Protein AF-A0A968BYN7-F1 (afdb_monomer)

pLDDT: mean 79.39, std 10.95, range [55.09, 94.88]

Secondary structure (DSSP, 8-state):
---THHHHHHTTTTSHHHHHHHHHHHHHHHHHHHHHHHHHHHHSHHHHHHHHHHH-HHHHHHTT--HHHHHHHHHHHHHHHHHHHHHHHHHHHH-

Radius of gyration: 21.78 Å; Cα contacts (8 Å, |Δi|>4): 24; chains: 1; bounding box: 41×23×68 Å

Sequence (95 aa):
PQPFWHALVEGGLLSTRNYAYIYLAVVLVVMLLIYLLIEQIIRSPWGRVLRAIREDEPATQMSGKDIFRFKMQSLVLGAMIMGIGGALWAHYIRS

Foldseek 3Di:
DDDCVVVVVVVCCPPPVNVVVVLVVVVVVVVVVLVVVVVVCCPDVLVVLVVVCVVDVVVSVVVVDDVVVSVVVVVVSVVVSVVVVVVSVVVVVVD

Solvent-accessible surface area (backbone atoms only — not comparable to full-atom values): 5469 Å² total; per-residue (Å²): 136,83,67,71,67,54,60,54,60,72,66,49,62,76,35,82,77,38,48,57,56,53,52,49,50,51,51,50,52,53,49,50,53,52,52,54,52,48,54,53,46,49,75,32,74,64,33,51,49,54,51,46,44,73,75,42,50,71,65,42,48,72,71,71,48,68,62,66,59,56,54,50,50,53,51,53,52,52,51,53,54,51,49,54,55,48,55,52,52,58,50,63,76,71,106

Structure (mmCIF, N/CA/C/O backbone):
data_AF-A0A968BYN7-F1
#
_entry.id   AF-A0A968BYN7-F1
#
loop_
_atom_site.group_PDB
_atom_site.id
_atom_site.type_symbol
_atom_site.label_atom_id
_atom_site.label_alt_id
_atom_site.label_comp_id
_atom_site.label_asym_id
_atom_site.label_entity_id
_atom_site.label_seq_id
_atom_site.pdbx_PDB_ins_code
_atom_site.Cartn_x
_atom_site.Cartn_y
_atom_site.Cartn_z
_atom_site.occupancy
_atom_site.B_iso_or_equiv
_atom_site.auth_seq_id
_atom_site.auth_comp_id
_atom_site.auth_asym_id
_atom_site.auth_atom_id
_atom_site.pdbx_PDB_model_num
ATOM 1 N N . PRO A 1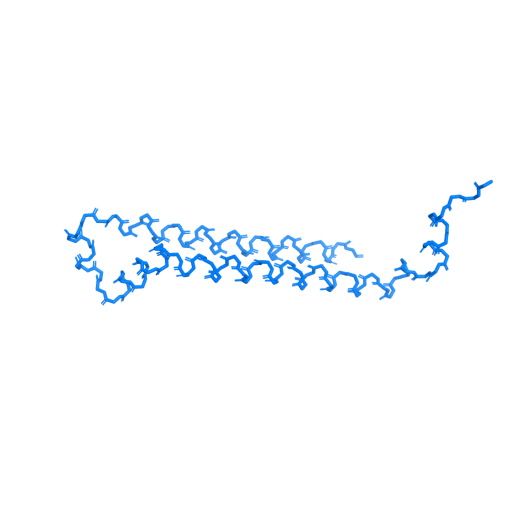 1 ? 10.059 -14.762 -45.118 1.00 67.00 1 PRO A N 1
ATOM 2 C CA . PRO A 1 1 ? 9.242 -13.914 -44.215 1.00 67.00 1 PRO A CA 1
ATOM 3 C C . PRO A 1 1 ? 9.968 -13.749 -42.877 1.00 67.00 1 PRO A C 1
ATOM 5 O O . PRO A 1 1 ? 10.029 -14.692 -42.097 1.00 67.00 1 PRO A O 1
ATOM 8 N N . GLN A 1 2 ? 10.612 -12.599 -42.678 1.00 66.31 2 GLN A N 1
ATOM 9 C CA . GLN A 1 2 ? 11.373 -12.324 -41.457 1.00 66.31 2 GLN A CA 1
ATOM 10 C C . GLN A 1 2 ? 10.388 -12.052 -40.300 1.00 66.31 2 GLN A C 1
ATOM 12 O O . GLN A 1 2 ? 9.396 -11.352 -40.527 1.00 66.31 2 GLN A O 1
ATOM 17 N N . PRO A 1 3 ? 10.605 -12.582 -39.083 1.00 77.50 3 PRO A N 1
ATOM 18 C CA . PRO A 1 3 ? 9.709 -12.329 -37.960 1.00 77.50 3 PRO A CA 1
ATOM 19 C C . PRO A 1 3 ? 9.854 -10.888 -37.440 1.00 77.50 3 PRO A C 1
ATOM 21 O O . PRO A 1 3 ? 10.960 -10.376 -37.287 1.00 77.50 3 PRO A O 1
ATOM 24 N N . PHE A 1 4 ? 8.729 -10.233 -37.136 1.00 76.44 4 PHE A N 1
ATOM 25 C CA . PHE A 1 4 ? 8.664 -8.811 -36.749 1.00 76.44 4 PHE A CA 1
ATOM 26 C C . PHE A 1 4 ? 9.467 -8.453 -35.488 1.00 76.44 4 PHE A C 1
ATOM 28 O O . PHE A 1 4 ? 9.779 -7.286 -35.258 1.00 76.44 4 PHE A O 1
ATOM 35 N N . TRP A 1 5 ? 9.818 -9.456 -34.679 1.00 68.62 5 TRP A N 1
ATOM 36 C CA . TRP A 1 5 ? 10.654 -9.302 -33.493 1.00 68.62 5 TRP A CA 1
ATOM 37 C C . TRP A 1 5 ? 12.023 -8.687 -33.817 1.00 68.62 5 TRP A C 1
ATOM 39 O O . TRP A 1 5 ? 12.556 -7.953 -32.990 1.00 68.62 5 TRP A O 1
ATOM 49 N N . HIS A 1 6 ? 12.560 -8.897 -35.027 1.00 65.81 6 HIS A N 1
ATOM 50 C CA . HIS A 1 6 ? 13.812 -8.260 -35.454 1.00 65.81 6 HIS A CA 1
ATOM 51 C C . HIS A 1 6 ? 13.686 -6.736 -35.551 1.00 65.81 6 HIS A C 1
ATOM 53 O O . HIS A 1 6 ? 14.570 -6.035 -35.077 1.00 65.81 6 HIS A O 1
ATOM 59 N N . ALA A 1 7 ? 12.549 -6.211 -36.017 1.00 64.25 7 ALA A N 1
ATOM 60 C CA . ALA A 1 7 ? 12.315 -4.766 -36.085 1.00 64.25 7 ALA A CA 1
ATOM 61 C C . ALA A 1 7 ? 12.197 -4.114 -34.691 1.00 64.25 7 ALA A C 1
ATOM 63 O O . ALA A 1 7 ? 12.559 -2.953 -34.507 1.00 64.25 7 ALA A O 1
ATOM 64 N N . LEU A 1 8 ? 11.728 -4.866 -33.687 1.00 64.75 8 LEU A N 1
ATOM 65 C CA . LEU A 1 8 ? 11.654 -4.405 -32.294 1.00 64.75 8 LEU A CA 1
ATOM 66 C C . LEU A 1 8 ? 13.034 -4.356 -31.618 1.00 64.75 8 LEU A C 1
ATOM 68 O O . LEU A 1 8 ? 13.283 -3.477 -30.792 1.00 64.75 8 LEU A O 1
ATOM 72 N N . VAL A 1 9 ? 13.932 -5.275 -31.984 1.00 64.44 9 VAL A N 1
ATOM 73 C CA . VAL A 1 9 ? 15.317 -5.325 -31.485 1.00 64.44 9 VAL A CA 1
ATOM 74 C C . VAL A 1 9 ? 16.206 -4.308 -32.217 1.00 64.44 9 VAL A C 1
ATOM 76 O O . VAL A 1 9 ? 16.990 -3.610 -31.576 1.00 64.44 9 VAL A O 1
ATOM 79 N N . GLU A 1 10 ? 16.039 -4.156 -33.533 1.00 63.56 10 GLU A N 1
ATOM 80 C CA . GLU A 1 10 ? 16.784 -3.209 -34.380 1.00 63.56 10 GLU A CA 1
ATOM 81 C C . GLU A 1 10 ? 16.407 -1.739 -34.114 1.00 63.56 10 GLU A C 1
ATOM 83 O O . GLU A 1 10 ? 17.242 -0.851 -34.271 1.00 63.56 10 GLU A O 1
ATOM 88 N N . GLY A 1 11 ? 15.191 -1.467 -33.619 1.00 62.62 11 GLY A N 1
ATOM 89 C CA . GLY A 1 11 ? 14.713 -0.123 -33.260 1.00 62.62 11 GLY A CA 1
ATOM 90 C C . GLY A 1 11 ? 15.315 0.486 -31.983 1.00 62.62 11 GLY A C 1
ATOM 91 O O . GLY A 1 11 ? 14.869 1.543 -31.540 1.00 62.62 11 GLY A O 1
ATOM 92 N N . GLY A 1 12 ? 16.288 -0.168 -31.338 1.00 59.50 12 GLY A N 1
ATOM 93 C CA . GLY A 1 12 ? 16.964 0.358 -30.145 1.00 59.50 12 GLY A CA 1
ATOM 94 C C . GLY A 1 12 ? 16.084 0.453 -28.890 1.00 59.50 12 GLY A C 1
ATOM 95 O O . GLY A 1 12 ? 16.538 0.966 -27.867 1.00 59.50 12 GLY A O 1
ATOM 96 N N . LEU A 1 13 ? 14.850 -0.062 -28.918 1.00 59.41 13 LEU A N 1
ATOM 97 C CA . LEU A 1 13 ? 13.902 -0.064 -27.792 1.00 59.41 13 LEU A CA 1
ATOM 98 C C . LEU A 1 13 ? 14.433 -0.840 -26.571 1.00 59.41 13 LEU A C 1
ATOM 100 O O . LEU A 1 13 ? 14.118 -0.480 -25.443 1.00 59.41 13 LEU A O 1
ATOM 104 N N . LEU A 1 14 ? 15.301 -1.832 -26.794 1.00 59.03 14 LEU A N 1
ATOM 105 C CA . LEU A 1 14 ? 15.988 -2.619 -25.759 1.00 59.03 14 LEU A CA 1
ATOM 106 C C . LEU A 1 14 ? 17.439 -2.161 -25.508 1.00 59.03 14 LEU A C 1
ATOM 108 O O . LEU A 1 14 ? 18.228 -2.893 -24.917 1.00 59.03 14 LEU A O 1
ATOM 112 N N . SER A 1 15 ? 17.829 -0.967 -25.971 1.00 62.41 15 SER A N 1
ATOM 113 C CA . SER A 1 15 ? 19.138 -0.390 -25.635 1.00 62.41 15 SER A CA 1
ATOM 114 C C . SER A 1 15 ? 19.231 -0.106 -24.129 1.00 62.41 15 SER A C 1
ATOM 116 O O . SER A 1 15 ? 18.246 0.293 -23.508 1.00 62.41 15 SER A O 1
ATOM 118 N N . THR A 1 16 ? 20.416 -0.265 -23.529 1.00 63.50 16 THR A N 1
ATOM 119 C CA . THR A 1 16 ? 20.678 -0.071 -22.084 1.00 63.50 16 THR A CA 1
ATOM 120 C C . THR A 1 16 ? 20.099 1.235 -21.517 1.00 63.50 16 THR A C 1
ATOM 122 O O . THR A 1 16 ? 19.669 1.279 -20.369 1.00 63.50 16 THR A O 1
ATOM 125 N N . ARG A 1 17 ? 20.014 2.294 -22.335 1.00 65.31 17 ARG A N 1
ATOM 126 C CA . ARG A 1 17 ? 19.426 3.592 -21.963 1.00 65.31 17 ARG A CA 1
ATOM 127 C C . ARG A 1 17 ? 17.893 3.570 -21.860 1.00 65.31 17 ARG A C 1
ATOM 129 O O . ARG A 1 17 ? 17.333 4.279 -21.032 1.00 65.31 17 ARG A O 1
ATOM 136 N N . ASN A 1 18 ? 17.217 2.757 -22.669 1.00 73.56 18 ASN A N 1
ATOM 137 C CA . ASN A 1 18 ? 15.756 2.642 -22.690 1.00 73.56 18 ASN A CA 1
ATOM 138 C C . ASN A 1 18 ? 15.217 1.725 -21.583 1.00 73.56 18 ASN A C 1
ATOM 140 O O . ASN A 1 18 ? 14.091 1.917 -21.122 1.00 73.56 18 ASN A O 1
ATOM 144 N N . TYR A 1 19 ? 16.046 0.805 -21.086 1.00 75.69 19 TYR A N 1
ATOM 145 C CA . TYR A 1 19 ? 15.714 -0.066 -19.956 1.00 75.69 19 TYR A CA 1
ATOM 146 C C . TYR A 1 1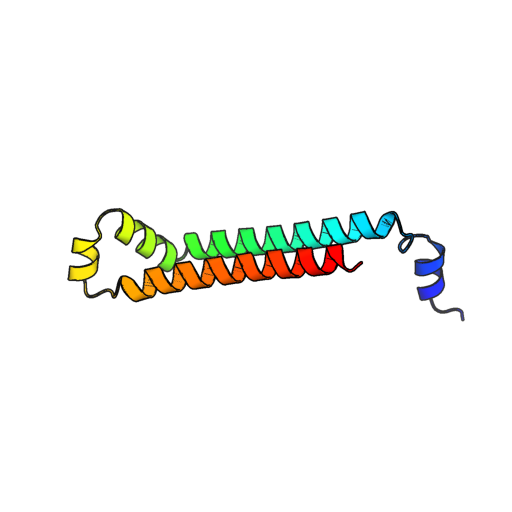9 ? 15.324 0.722 -18.697 1.00 75.69 19 TYR A C 1
ATOM 148 O O . TYR A 1 19 ? 14.342 0.384 -18.039 1.00 75.69 19 TYR A O 1
ATOM 156 N N . ALA A 1 20 ? 16.026 1.823 -18.407 1.00 78.62 20 ALA A N 1
ATOM 157 C CA . ALA A 1 20 ? 15.720 2.690 -17.268 1.00 78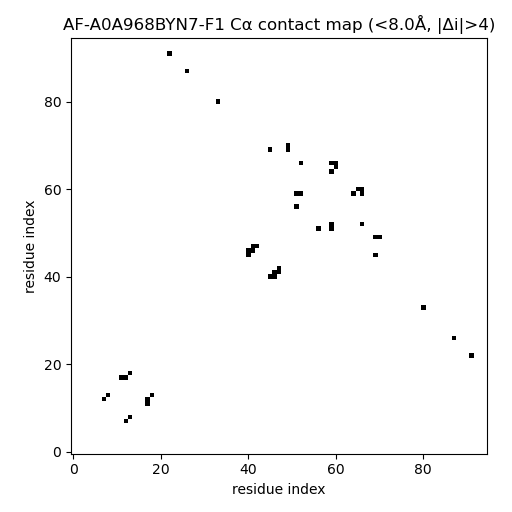.62 20 ALA A CA 1
ATOM 158 C C . ALA A 1 20 ? 14.331 3.344 -17.381 1.00 78.62 20 ALA A C 1
ATOM 160 O O . ALA A 1 20 ? 13.594 3.404 -16.398 1.00 78.62 20 ALA A O 1
ATOM 161 N N . TYR A 1 21 ? 13.940 3.789 -18.582 1.00 82.44 21 TYR A N 1
ATOM 162 C CA . TYR A 1 21 ? 12.623 4.390 -18.816 1.00 82.44 21 TYR A CA 1
ATOM 163 C C . TYR A 1 21 ? 11.491 3.360 -18.729 1.00 82.44 21 TYR A C 1
ATOM 165 O O . TYR A 1 21 ? 10.448 3.654 -18.148 1.00 82.44 21 TYR A O 1
ATOM 173 N N . ILE A 1 22 ? 11.699 2.145 -19.250 1.00 83.12 22 ILE A N 1
ATOM 174 C CA . ILE A 1 22 ? 10.731 1.042 -19.131 1.00 83.12 22 ILE A CA 1
ATOM 175 C C . ILE A 1 22 ? 10.563 0.644 -17.661 1.00 83.12 22 ILE A C 1
ATOM 177 O O . ILE A 1 22 ? 9.438 0.513 -17.182 1.00 83.12 22 ILE A O 1
ATOM 181 N N . TYR A 1 23 ? 11.668 0.510 -16.923 1.00 83.38 23 TYR A N 1
ATOM 182 C CA . TYR A 1 23 ? 11.634 0.185 -15.500 1.00 83.38 23 TYR A CA 1
ATOM 183 C C . TYR A 1 23 ? 10.907 1.266 -14.685 1.00 83.38 23 TYR A C 1
ATOM 185 O O . TYR A 1 23 ? 10.035 0.954 -13.873 1.00 83.38 23 TYR A O 1
ATOM 193 N N . LEU A 1 24 ? 11.185 2.546 -14.957 1.00 85.69 24 LEU A N 1
ATOM 194 C CA . LEU A 1 24 ? 10.485 3.668 -14.331 1.00 85.69 24 LEU A CA 1
ATOM 195 C C . LEU A 1 24 ? 8.980 3.641 -14.636 1.00 85.69 24 LEU A C 1
ATOM 197 O O . LEU A 1 24 ? 8.175 3.831 -13.725 1.00 85.69 24 LEU A O 1
ATOM 201 N N . ALA A 1 25 ? 8.587 3.350 -15.880 1.00 89.19 25 ALA A N 1
ATOM 202 C CA . ALA A 1 25 ? 7.179 3.213 -16.249 1.00 89.19 25 ALA A CA 1
ATOM 203 C C . ALA A 1 25 ? 6.488 2.077 -15.474 1.00 89.19 25 ALA A C 1
ATOM 205 O O . ALA A 1 25 ? 5.385 2.271 -14.966 1.00 89.19 25 ALA A O 1
ATOM 206 N N . VAL A 1 26 ? 7.144 0.922 -15.309 1.00 88.81 26 VAL A N 1
ATOM 207 C CA . VAL A 1 26 ? 6.619 -0.200 -14.510 1.00 88.81 26 VAL A CA 1
ATOM 208 C C . VAL A 1 26 ? 6.434 0.202 -13.047 1.00 88.81 26 VAL A C 1
ATOM 210 O O . VAL A 1 26 ? 5.365 -0.029 -12.484 1.00 88.81 26 VAL A O 1
ATOM 213 N N . VAL A 1 27 ? 7.434 0.844 -12.436 1.00 89.75 27 VAL A N 1
ATOM 214 C CA . VAL A 1 27 ? 7.342 1.310 -11.042 1.00 89.75 27 VAL A CA 1
ATOM 215 C C . VAL A 1 27 ? 6.199 2.311 -10.869 1.00 89.75 27 VAL A C 1
ATOM 217 O O . VAL A 1 27 ? 5.435 2.195 -9.911 1.00 89.75 27 VAL A O 1
ATOM 220 N N . LEU A 1 28 ? 6.029 3.255 -11.801 1.00 91.94 28 LEU A N 1
ATOM 221 C CA . LEU A 1 28 ? 4.919 4.211 -11.766 1.00 91.94 28 LEU A CA 1
ATOM 222 C C . LEU A 1 28 ? 3.556 3.523 -11.874 1.00 91.94 28 LEU A C 1
ATOM 224 O O . LEU A 1 28 ? 2.643 3.874 -11.129 1.00 91.94 28 LEU A O 1
ATOM 228 N N . VAL A 1 29 ? 3.416 2.527 -12.753 1.00 94.19 29 VAL A N 1
ATOM 229 C CA . VAL A 1 29 ? 2.176 1.748 -12.880 1.00 94.19 29 VAL A CA 1
ATOM 230 C C . VAL A 1 29 ? 1.876 0.993 -11.587 1.00 94.19 29 VAL A C 1
ATOM 232 O O . VAL A 1 29 ? 0.753 1.062 -11.092 1.00 9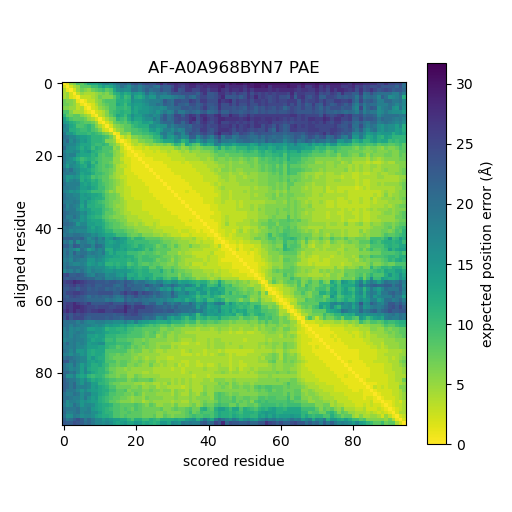4.19 29 VAL A O 1
ATOM 235 N N . VAL A 1 30 ? 2.866 0.318 -10.993 1.00 92.44 30 VAL A N 1
ATOM 236 C CA . VAL A 1 30 ? 2.673 -0.401 -9.723 1.00 92.44 30 VAL A CA 1
ATOM 237 C C . VAL A 1 30 ? 2.313 0.564 -8.593 1.00 92.44 30 VAL A C 1
ATOM 239 O O . VAL A 1 30 ? 1.389 0.290 -7.830 1.00 92.44 30 VAL A O 1
ATOM 242 N N . MET A 1 31 ? 2.981 1.716 -8.509 1.00 92.25 31 MET A N 1
ATOM 243 C CA . MET A 1 31 ? 2.660 2.748 -7.523 1.00 92.25 31 MET A CA 1
ATOM 244 C C . MET A 1 31 ? 1.227 3.264 -7.689 1.00 92.25 31 MET A C 1
ATOM 246 O O . MET A 1 31 ? 0.500 3.362 -6.701 1.00 92.25 31 MET A O 1
ATOM 250 N N . LEU A 1 32 ? 0.799 3.547 -8.922 1.00 94.88 32 LEU A N 1
ATOM 251 C CA . LEU A 1 32 ? -0.565 3.989 -9.207 1.00 94.88 32 LEU A CA 1
ATOM 252 C C . LEU A 1 32 ? -1.595 2.928 -8.799 1.00 94.88 32 LEU A C 1
ATOM 254 O O . LEU A 1 32 ? -2.594 3.257 -8.165 1.00 94.88 32 LEU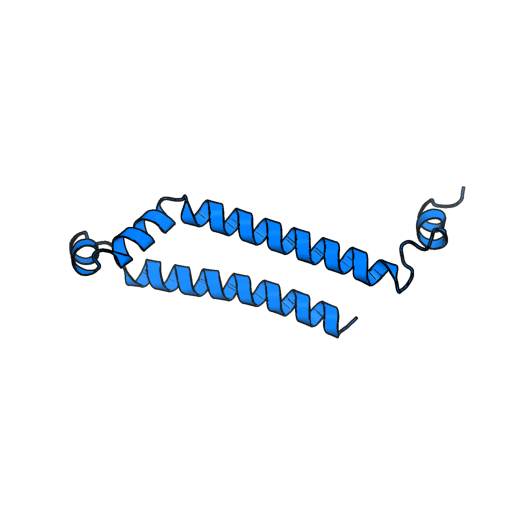 A O 1
ATOM 258 N N . LEU A 1 33 ? -1.341 1.654 -9.107 1.00 94.12 33 LEU A N 1
ATOM 259 C CA . LEU A 1 33 ? -2.214 0.547 -8.711 1.00 94.12 33 LEU A CA 1
ATOM 260 C C . LEU A 1 33 ? -2.329 0.428 -7.188 1.00 94.12 33 LEU A C 1
ATOM 262 O O . LEU A 1 33 ? -3.439 0.307 -6.672 1.00 94.12 33 LEU A O 1
ATOM 266 N N . ILE A 1 34 ? -1.207 0.506 -6.466 1.00 92.25 34 ILE A N 1
ATOM 267 C CA . ILE A 1 34 ? -1.194 0.484 -4.997 1.00 92.25 34 ILE A CA 1
ATOM 268 C C . ILE A 1 34 ? -1.979 1.675 -4.439 1.00 92.25 34 ILE A C 1
ATOM 270 O O . ILE A 1 34 ? -2.800 1.494 -3.541 1.00 92.25 34 ILE A O 1
ATOM 274 N N . TYR A 1 35 ? -1.772 2.875 -4.984 1.00 92.38 35 TYR A N 1
ATOM 275 C CA . TYR A 1 35 ? -2.486 4.079 -4.564 1.00 92.38 35 TYR A CA 1
ATOM 276 C C . TYR A 1 35 ? -4.004 3.925 -4.717 1.00 92.38 35 TYR A C 1
ATOM 278 O O . TYR A 1 35 ? -4.740 4.126 -3.751 1.00 92.38 35 TYR A O 1
ATOM 286 N N . LEU A 1 36 ? -4.469 3.493 -5.895 1.00 93.12 36 LEU A N 1
ATOM 287 C CA . LEU A 1 36 ? -5.893 3.271 -6.164 1.00 93.12 36 LEU A CA 1
ATOM 288 C C . LEU A 1 36 ? -6.489 2.204 -5.237 1.00 93.12 36 LEU A C 1
ATOM 290 O O . LEU A 1 36 ? -7.606 2.351 -4.741 1.00 93.12 36 LEU A O 1
ATOM 294 N N . LEU A 1 37 ? -5.734 1.138 -4.970 1.00 90.19 37 LEU A N 1
ATOM 295 C CA . LEU A 1 37 ? -6.161 0.050 -4.097 1.00 90.19 37 LEU A CA 1
ATOM 296 C C . LEU A 1 37 ? -6.306 0.526 -2.643 1.00 90.19 37 LEU A C 1
ATOM 298 O O . LEU A 1 37 ? -7.304 0.217 -1.992 1.00 90.19 37 LEU A O 1
ATOM 302 N N . ILE A 1 38 ? -5.369 1.341 -2.150 1.00 88.94 38 ILE A N 1
ATOM 303 C CA . ILE A 1 38 ? -5.455 1.965 -0.821 1.00 88.94 38 ILE A CA 1
ATOM 304 C C . ILE A 1 38 ? -6.633 2.940 -0.753 1.00 88.94 38 ILE A C 1
ATOM 306 O O . ILE A 1 38 ? -7.395 2.903 0.214 1.00 88.94 38 ILE A O 1
ATOM 310 N N . GLU A 1 39 ? -6.819 3.789 -1.765 1.00 90.69 39 GLU A N 1
ATOM 311 C CA . GLU A 1 39 ? -7.931 4.741 -1.799 1.00 90.69 39 GLU A CA 1
ATOM 312 C C . GLU A 1 39 ? -9.285 4.018 -1.731 1.00 90.69 39 GLU A C 1
ATOM 314 O O . GLU A 1 39 ? -10.163 4.397 -0.946 1.00 90.69 39 GLU A O 1
ATOM 319 N N . GLN A 1 40 ? -9.426 2.919 -2.474 1.00 90.38 40 GLN A N 1
ATOM 320 C CA . GLN A 1 40 ? -10.613 2.071 -2.438 1.00 90.38 40 GLN A CA 1
ATOM 321 C C . GLN A 1 40 ? -10.828 1.438 -1.052 1.00 90.38 40 GLN A C 1
ATOM 323 O O . GLN A 1 40 ? -11.952 1.424 -0.543 1.00 90.38 40 GLN A O 1
ATOM 328 N N . ILE A 1 41 ? -9.762 0.952 -0.404 1.00 87.06 41 ILE A N 1
ATOM 329 C CA . ILE A 1 41 ? -9.825 0.361 0.944 1.00 87.06 41 ILE A CA 1
ATOM 330 C C . ILE A 1 41 ? -10.246 1.399 1.991 1.00 87.06 41 ILE A C 1
ATOM 332 O O . ILE A 1 41 ? -11.081 1.093 2.849 1.00 87.06 41 ILE A O 1
ATOM 336 N N . ILE A 1 42 ? -9.719 2.623 1.911 1.00 84.81 42 ILE A N 1
ATOM 337 C CA . ILE A 1 42 ? -10.040 3.716 2.841 1.00 84.81 42 ILE A CA 1
ATOM 338 C C . ILE A 1 42 ? -11.503 4.153 2.691 1.00 84.81 42 ILE A C 1
ATOM 340 O O . ILE A 1 42 ? -12.176 4.383 3.697 1.00 84.81 42 ILE A O 1
ATOM 344 N N . ARG A 1 43 ? -12.018 4.239 1.456 1.00 85.56 43 ARG A N 1
ATOM 345 C CA . ARG A 1 43 ? -13.435 4.560 1.192 1.00 85.56 43 ARG A CA 1
ATOM 346 C C . ARG A 1 43 ? -14.387 3.426 1.600 1.00 85.56 43 ARG A C 1
ATOM 348 O O . ARG A 1 43 ? -15.573 3.668 1.833 1.00 85.56 43 ARG A O 1
ATOM 355 N N . SER A 1 44 ? -13.888 2.196 1.714 1.00 86.19 44 SER A N 1
ATOM 356 C CA . SER A 1 44 ? -14.673 1.036 2.141 1.00 86.19 44 SER A CA 1
ATOM 357 C C . SER A 1 44 ? -15.135 1.149 3.614 1.00 86.19 44 SER A C 1
ATOM 359 O O . SER A 1 44 ? -14.568 1.913 4.403 1.00 86.19 44 SER A O 1
ATOM 361 N N . PRO A 1 45 ? -16.160 0.383 4.047 1.00 78.75 45 PRO A N 1
ATOM 362 C CA . PRO A 1 45 ? -16.574 0.330 5.454 1.00 78.75 45 PRO A CA 1
ATOM 363 C C . PRO A 1 45 ? -15.426 -0.004 6.421 1.00 78.75 45 PRO A C 1
ATOM 365 O O . PRO A 1 45 ? -15.468 0.446 7.561 1.00 78.75 45 PRO A O 1
ATOM 368 N N . TRP A 1 46 ? -14.388 -0.719 5.974 1.00 81.12 46 TRP A N 1
ATOM 369 C CA . TRP A 1 46 ? -13.214 -1.037 6.791 1.00 81.12 46 TRP A CA 1
ATOM 370 C C . TRP A 1 46 ? -12.424 0.218 7.192 1.00 81.12 46 TRP A C 1
ATOM 372 O O . TRP A 1 46 ? -12.124 0.406 8.370 1.00 81.12 46 TRP A O 1
ATOM 382 N N . GLY A 1 47 ? -12.171 1.132 6.248 1.00 82.19 47 GLY A N 1
ATOM 383 C CA . GLY A 1 47 ? -11.485 2.396 6.531 1.00 82.19 47 GLY A CA 1
ATOM 384 C C . GLY A 1 47 ? -12.295 3.321 7.443 1.00 82.19 47 GLY A C 1
ATOM 385 O O . GLY A 1 47 ? -11.740 3.964 8.335 1.00 82.19 47 GLY A O 1
ATOM 386 N N . ARG A 1 48 ? -13.628 3.326 7.293 1.00 82.25 48 ARG A N 1
ATOM 387 C CA . ARG A 1 48 ? -14.535 4.062 8.191 1.00 82.25 48 ARG A CA 1
ATOM 388 C C . ARG A 1 48 ? -14.503 3.519 9.620 1.00 82.25 48 ARG A C 1
ATOM 390 O O . ARG A 1 48 ? -14.473 4.306 10.560 1.00 82.25 48 ARG A O 1
ATOM 397 N N . VAL A 1 49 ? -14.456 2.195 9.784 1.00 81.88 49 VAL A N 1
ATOM 398 C CA . VAL A 1 49 ? -14.318 1.552 11.100 1.00 81.88 49 VAL A CA 1
ATOM 399 C C . VAL A 1 49 ? -12.969 1.889 11.735 1.00 81.88 49 VAL A C 1
ATOM 401 O O . VAL A 1 49 ? -12.937 2.249 12.906 1.00 81.88 49 VAL A O 1
ATOM 404 N N . LEU A 1 50 ? -11.869 1.863 10.973 1.00 81.25 50 LEU A N 1
ATOM 405 C CA . LEU A 1 50 ? -10.558 2.291 11.477 1.00 81.25 50 LEU A CA 1
ATOM 406 C C . LEU A 1 50 ? -10.553 3.749 11.951 1.00 81.25 50 LEU A C 1
ATOM 408 O O . LEU A 1 50 ? -9.934 4.065 12.966 1.00 81.25 50 LEU A O 1
ATOM 412 N N . ARG A 1 51 ? -11.244 4.637 11.231 1.00 82.31 51 ARG A N 1
ATOM 413 C CA . ARG A 1 51 ? -11.368 6.047 11.617 1.00 82.31 51 ARG A CA 1
ATOM 414 C C . ARG A 1 51 ? -12.177 6.215 12.905 1.00 82.31 51 ARG A C 1
ATOM 416 O O . ARG A 1 51 ? -11.732 6.939 13.784 1.00 82.31 51 ARG A O 1
ATOM 423 N N . ALA A 1 52 ? -13.278 5.478 13.051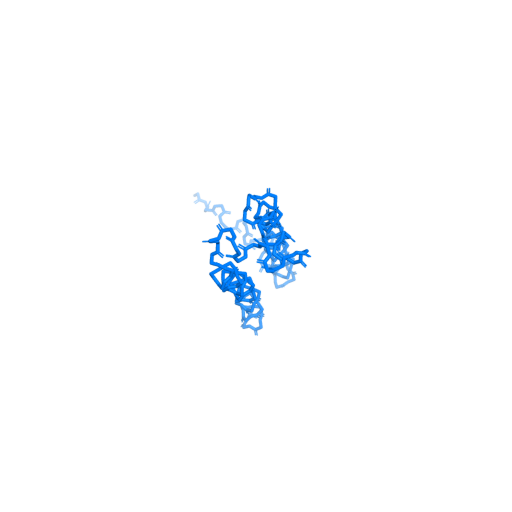 1.00 78.94 52 ALA A N 1
ATOM 424 C CA . ALA A 1 52 ? -14.081 5.463 14.275 1.00 78.94 52 ALA A CA 1
ATOM 425 C C . ALA A 1 52 ? -13.304 4.913 15.490 1.00 78.94 52 ALA A C 1
ATOM 427 O O . ALA A 1 52 ? -13.386 5.484 16.571 1.00 78.94 52 ALA A O 1
ATOM 428 N N . ILE A 1 53 ? -12.491 3.861 15.306 1.00 81.38 53 ILE A N 1
ATOM 429 C CA . ILE A 1 53 ? -11.590 3.330 16.350 1.00 81.38 53 ILE A CA 1
ATOM 430 C C . ILE A 1 53 ? -10.593 4.400 16.823 1.00 81.38 53 ILE A C 1
ATOM 432 O O . ILE A 1 53 ? -10.239 4.432 17.997 1.00 81.38 53 ILE A O 1
ATOM 436 N N . ARG A 1 54 ? -10.116 5.262 15.914 1.00 79.19 54 ARG A N 1
ATOM 437 C CA . ARG A 1 54 ? -9.153 6.325 16.234 1.00 79.19 54 ARG A CA 1
ATOM 438 C C . ARG A 1 54 ? -9.786 7.497 16.997 1.00 79.19 54 ARG A C 1
ATOM 440 O O . ARG A 1 54 ? -9.067 8.179 17.719 1.00 79.19 54 ARG A O 1
ATOM 447 N N . GLU A 1 55 ? -11.079 7.749 16.802 1.00 80.25 55 GLU A N 1
ATOM 448 C CA . GLU A 1 55 ? -11.819 8.829 17.469 1.00 8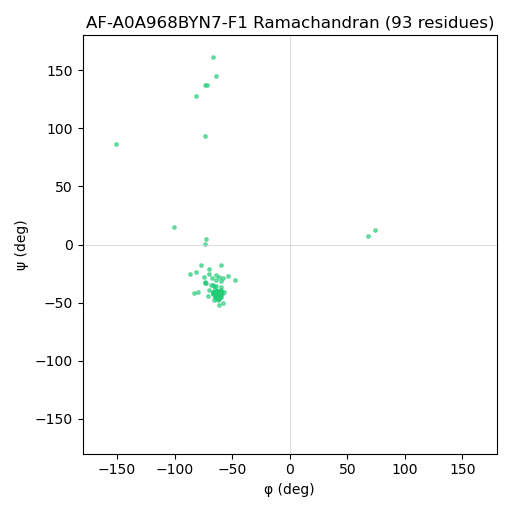0.25 55 GLU A CA 1
ATOM 449 C C . GLU A 1 55 ? -12.307 8.416 18.864 1.00 80.25 55 GLU A C 1
ATOM 451 O O . GLU A 1 55 ? -12.160 9.201 19.794 1.00 80.25 55 GLU A O 1
ATOM 456 N N . ASP A 1 56 ? -12.817 7.188 19.031 1.00 73.75 56 ASP A N 1
ATOM 457 C CA . ASP A 1 56 ? -13.291 6.691 20.329 1.00 73.75 56 ASP A CA 1
ATOM 458 C C . ASP A 1 56 ? -13.138 5.159 20.448 1.00 73.75 56 ASP A C 1
ATOM 460 O O . ASP A 1 56 ? -14.040 4.358 20.159 1.00 73.75 56 ASP A O 1
ATOM 464 N N . GLU A 1 57 ? -11.951 4.733 20.884 1.00 68.69 57 GLU A N 1
ATOM 465 C CA . GLU A 1 57 ? -11.594 3.324 21.086 1.00 68.69 57 GLU A CA 1
ATOM 466 C C . GLU A 1 57 ? -12.490 2.586 22.115 1.00 68.69 57 GLU A C 1
ATOM 468 O O . GLU A 1 57 ? -12.957 1.486 21.804 1.00 68.69 57 GLU A O 1
ATOM 473 N N . PRO A 1 58 ? -12.816 3.137 23.306 1.00 62.31 58 PRO A N 1
ATOM 474 C CA . PRO A 1 58 ? -13.639 2.415 24.283 1.00 62.31 58 PRO A CA 1
ATOM 475 C C . PRO A 1 58 ? -15.087 2.199 23.810 1.00 62.31 58 PRO A C 1
ATOM 477 O O . PRO A 1 58 ? -15.659 1.135 24.056 1.00 62.31 58 PRO A O 1
ATOM 480 N N . ALA A 1 59 ? -15.671 3.143 23.063 1.00 62.75 59 ALA A N 1
ATOM 481 C CA . ALA A 1 59 ? -17.028 3.009 22.523 1.00 62.75 59 ALA A CA 1
ATOM 482 C C . ALA A 1 59 ? -17.123 1.916 21.441 1.00 62.75 59 ALA A C 1
ATOM 484 O O . ALA A 1 59 ? -18.116 1.187 21.357 1.00 62.75 59 ALA A O 1
ATOM 485 N N . THR A 1 60 ? -16.070 1.750 20.632 1.00 61.16 60 THR A N 1
ATOM 486 C CA . THR A 1 60 ? -16.011 0.686 19.618 1.00 61.16 60 THR A CA 1
ATOM 487 C C . THR A 1 60 ? -15.810 -0.701 20.232 1.00 61.16 60 THR A C 1
ATOM 489 O O . THR A 1 60 ? -16.399 -1.660 19.725 1.00 61.16 60 THR A O 1
ATOM 492 N N . GLN A 1 61 ? -15.072 -0.817 21.346 1.00 66.38 61 GLN A N 1
ATOM 493 C CA . GLN A 1 61 ? -14.959 -2.078 22.099 1.00 66.38 61 GLN A CA 1
ATOM 494 C C . GLN A 1 61 ? -16.294 -2.483 22.732 1.00 66.38 61 GLN A C 1
ATOM 496 O O . GLN A 1 61 ? -16.685 -3.647 22.650 1.00 66.38 61 GLN A O 1
ATOM 501 N N . MET A 1 62 ? -17.038 -1.523 23.294 1.00 58.78 62 MET A N 1
ATOM 502 C CA . MET A 1 62 ? -18.369 -1.771 23.866 1.00 58.78 62 MET A CA 1
ATOM 503 C C . MET A 1 62 ? -19.398 -2.226 22.818 1.00 58.78 62 MET A C 1
ATOM 505 O O . MET A 1 62 ? -20.320 -2.969 23.143 1.00 58.78 62 MET A O 1
ATOM 509 N N . SER A 1 63 ? -19.218 -1.852 21.545 1.00 62.59 63 SER A N 1
ATOM 510 C CA . SER A 1 63 ? -20.046 -2.313 20.417 1.00 62.59 63 SER A CA 1
ATOM 511 C C . SER A 1 63 ? -19.777 -3.778 20.009 1.00 62.59 63 SER A C 1
ATOM 513 O O . SER A 1 63 ? -20.378 -4.280 19.057 1.00 62.59 63 SER A O 1
ATOM 515 N N . GLY A 1 64 ? -18.867 -4.480 20.697 1.00 65.12 64 GLY A N 1
ATOM 516 C CA . GLY A 1 64 ? -18.531 -5.879 20.420 1.00 65.12 64 GLY A CA 1
ATOM 517 C C . GLY A 1 64 ? -17.692 -6.082 19.154 1.00 65.12 64 GLY A C 1
ATOM 518 O O . GLY A 1 64 ? -17.550 -7.213 18.688 1.00 65.12 64 GLY A O 1
ATOM 519 N N . LYS A 1 65 ? -17.134 -5.010 18.567 1.00 66.19 65 LYS A N 1
ATOM 520 C CA . LYS A 1 65 ? -16.158 -5.128 17.476 1.00 66.19 65 LYS A CA 1
ATOM 521 C C . LYS A 1 65 ? -14.774 -5.407 18.053 1.00 66.19 65 LYS A C 1
ATOM 523 O O . LYS A 1 65 ? -14.259 -4.652 18.871 1.00 66.19 65 LYS A O 1
ATOM 528 N N . ASP A 1 66 ? -14.142 -6.459 17.550 1.00 74.25 66 ASP A N 1
ATOM 529 C CA . ASP A 1 66 ? -12.773 -6.827 17.898 1.00 74.25 66 ASP A CA 1
ATOM 530 C C . ASP A 1 66 ? -11.764 -5.869 17.231 1.00 74.25 66 ASP A C 1
ATOM 532 O O . ASP A 1 66 ? -11.369 -6.041 16.074 1.00 74.25 66 ASP A O 1
ATOM 536 N N . ILE A 1 67 ? -11.370 -4.821 17.961 1.00 74.81 67 ILE A N 1
ATOM 537 C CA . ILE A 1 67 ? -10.430 -3.779 17.510 1.00 74.81 67 ILE A CA 1
ATOM 538 C C . ILE A 1 67 ? -9.061 -4.366 17.148 1.00 74.81 67 ILE A C 1
ATOM 540 O O . ILE A 1 67 ? -8.393 -3.874 16.232 1.00 74.81 67 ILE A O 1
ATOM 544 N N . PHE A 1 68 ? -8.652 -5.443 17.822 1.00 78.69 68 PHE A N 1
ATOM 545 C CA . PHE A 1 68 ? -7.359 -6.080 17.599 1.00 78.69 68 PHE A CA 1
ATOM 546 C C . PHE A 1 68 ? -7.245 -6.631 16.173 1.00 78.69 68 PHE A C 1
ATOM 548 O O . PHE A 1 68 ? -6.230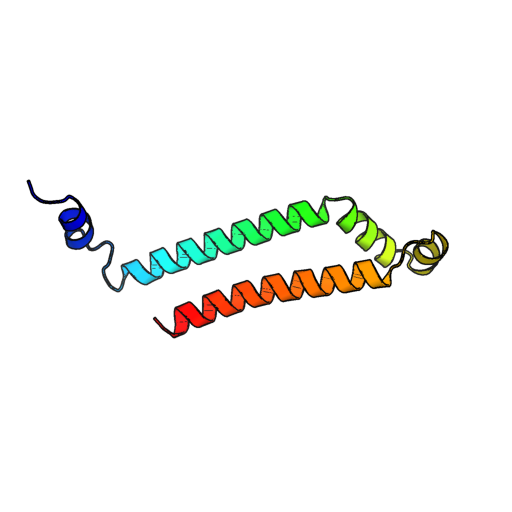 -6.424 15.506 1.00 78.69 68 PHE A O 1
ATOM 555 N N . ARG A 1 69 ? -8.317 -7.241 15.650 1.00 80.12 69 ARG A N 1
ATOM 556 C CA . ARG A 1 69 ? -8.353 -7.758 14.270 1.00 80.12 69 ARG A CA 1
ATOM 557 C C . ARG A 1 69 ? -8.200 -6.658 13.224 1.00 80.12 69 ARG A C 1
ATOM 559 O O . ARG A 1 69 ? -7.449 -6.839 12.269 1.00 80.12 69 ARG A O 1
ATOM 566 N N . PHE A 1 70 ? -8.859 -5.515 13.411 1.00 82.94 70 PHE A N 1
ATOM 567 C CA . PHE A 1 70 ? -8.749 -4.376 12.491 1.00 82.94 70 PHE A CA 1
ATOM 568 C C . PHE A 1 70 ? -7.342 -3.763 12.507 1.00 82.94 70 PHE A C 1
ATOM 570 O O . PHE A 1 70 ? -6.773 -3.494 11.446 1.00 82.94 70 PHE A O 1
ATOM 577 N N . LYS A 1 71 ? -6.739 -3.615 13.696 1.00 82.50 71 LYS A N 1
ATOM 578 C CA . LYS A 1 71 ? -5.346 -3.162 13.838 1.00 82.50 71 LYS A CA 1
ATOM 579 C C . LYS A 1 71 ? -4.372 -4.139 13.168 1.00 82.50 71 LYS A C 1
ATOM 581 O O . LYS A 1 71 ? -3.544 -3.714 12.366 1.00 82.50 71 LYS A O 1
ATOM 586 N N . MET A 1 72 ? -4.517 -5.444 13.396 1.00 88.62 72 MET A N 1
ATOM 587 C CA . MET A 1 72 ? -3.663 -6.460 12.771 1.00 88.62 72 MET A CA 1
ATOM 588 C C . MET A 1 72 ? -3.794 -6.472 11.242 1.00 88.62 72 MET A C 1
ATOM 590 O O . MET A 1 72 ? -2.788 -6.529 10.541 1.00 88.62 72 MET A O 1
ATOM 594 N N . GLN A 1 73 ? -5.011 -6.339 10.709 1.00 88.00 73 GLN A N 1
ATOM 595 C CA . GLN A 1 73 ? -5.228 -6.224 9.265 1.00 88.00 73 GLN A CA 1
ATOM 596 C C . GLN A 1 73 ? -4.513 -5.008 8.670 1.00 88.00 73 GLN A C 1
ATOM 598 O O . GLN A 1 73 ? -3.888 -5.143 7.622 1.00 88.00 73 GLN A O 1
ATOM 603 N N . SER A 1 74 ? -4.533 -3.850 9.342 1.00 87.06 74 SER A N 1
ATOM 604 C CA . SER A 1 74 ? -3.805 -2.664 8.864 1.00 87.06 74 SER A CA 1
ATOM 605 C C . SER A 1 74 ? -2.289 -2.851 8.841 1.00 87.06 74 SER A C 1
ATOM 607 O O . SER A 1 74 ? -1.632 -2.394 7.907 1.00 87.06 74 SER A O 1
ATOM 609 N N . LEU A 1 75 ? -1.746 -3.586 9.817 1.00 90.31 75 LEU A N 1
ATOM 610 C CA . LEU A 1 75 ? -0.327 -3.925 9.863 1.00 90.31 75 LEU A CA 1
ATOM 611 C C . LEU A 1 75 ? 0.054 -4.834 8.687 1.00 90.31 75 LEU A C 1
ATOM 613 O O . LEU A 1 75 ? 1.022 -4.560 7.981 1.00 90.31 75 LEU A O 1
ATOM 617 N N . VAL A 1 76 ? -0.733 -5.888 8.453 1.00 92.62 76 VAL A N 1
ATOM 618 C CA . VAL A 1 76 ? -0.514 -6.837 7.351 1.00 92.62 76 VAL A CA 1
ATOM 619 C C . VAL A 1 76 ? -0.598 -6.132 5.995 1.00 92.62 76 VAL A C 1
ATOM 621 O O . VAL A 1 76 ? 0.245 -6.366 5.132 1.00 92.62 76 VAL A O 1
ATOM 624 N N . LEU A 1 77 ? -1.563 -5.224 5.818 1.00 89.62 77 LEU A N 1
ATOM 625 C CA . LEU A 1 77 ? -1.712 -4.434 4.593 1.00 89.62 77 LEU A CA 1
ATOM 626 C C . LEU A 1 77 ? -0.486 -3.550 4.332 1.00 89.62 77 LEU A C 1
ATOM 628 O O . LEU A 1 77 ? 0.045 -3.549 3.222 1.00 89.62 77 LEU A O 1
ATOM 632 N N . GLY A 1 78 ? 0.009 -2.854 5.360 1.00 89.81 78 GLY A N 1
ATOM 633 C CA . GLY A 1 78 ? 1.229 -2.051 5.256 1.00 89.81 78 GLY A CA 1
ATOM 634 C C . GLY A 1 78 ? 2.468 -2.892 4.932 1.00 89.81 78 GLY A C 1
ATOM 635 O O . GLY A 1 78 ? 3.256 -2.522 4.060 1.00 89.81 78 GLY A O 1
ATOM 636 N N . ALA A 1 79 ? 2.614 -4.053 5.576 1.00 92.06 79 ALA A N 1
ATOM 637 C CA . ALA A 1 79 ? 3.721 -4.976 5.329 1.00 92.06 79 ALA A CA 1
ATOM 638 C C . ALA A 1 79 ? 3.706 -5.538 3.898 1.00 92.06 79 ALA A C 1
ATOM 640 O O . ALA A 1 79 ? 4.755 -5.628 3.261 1.00 92.06 79 ALA A O 1
ATOM 641 N N . MET A 1 80 ? 2.524 -5.859 3.362 1.00 92.44 80 MET A N 1
ATOM 642 C CA . MET A 1 80 ? 2.365 -6.324 1.982 1.00 92.44 80 MET A CA 1
ATOM 643 C C . MET A 1 80 ? 2.827 -5.263 0.974 1.00 92.44 80 MET A C 1
ATOM 645 O O . MET A 1 80 ? 3.576 -5.576 0.049 1.00 92.44 80 MET A O 1
ATOM 649 N N . ILE A 1 81 ? 2.438 -4.000 1.180 1.00 90.44 81 ILE A N 1
ATOM 650 C CA . ILE A 1 81 ? 2.835 -2.881 0.311 1.00 90.44 81 ILE A CA 1
ATOM 651 C C . ILE A 1 81 ? 4.351 -2.647 0.376 1.00 90.44 81 ILE A C 1
ATOM 653 O O . ILE A 1 81 ? 4.997 -2.519 -0.667 1.00 90.44 81 ILE A O 1
ATOM 657 N N . MET A 1 82 ? 4.938 -2.650 1.579 1.00 90.38 82 MET A N 1
ATOM 658 C CA . MET A 1 82 ? 6.394 -2.542 1.746 1.00 90.38 82 MET A CA 1
ATOM 659 C C . MET A 1 82 ? 7.142 -3.689 1.056 1.00 90.38 82 MET A C 1
ATOM 661 O O . MET A 1 82 ? 8.157 -3.449 0.404 1.00 90.38 82 MET A O 1
ATOM 665 N N . GLY A 1 83 ? 6.628 -4.920 1.149 1.00 91.38 83 GLY A N 1
ATOM 666 C CA . GLY A 1 83 ? 7.210 -6.087 0.486 1.00 91.38 83 GLY A CA 1
ATOM 667 C C . GLY A 1 83 ? 7.257 -5.941 -1.037 1.00 91.38 83 GLY A C 1
ATOM 668 O O . GLY A 1 83 ? 8.284 -6.233 -1.646 1.00 91.38 83 GLY A O 1
ATOM 669 N N . ILE A 1 84 ? 6.188 -5.420 -1.648 1.00 90.00 84 ILE A N 1
ATOM 670 C CA . ILE A 1 84 ? 6.139 -5.154 -3.096 1.00 90.00 84 ILE A CA 1
ATOM 671 C C . ILE A 1 84 ? 7.176 -4.092 -3.487 1.00 90.00 84 ILE A C 1
ATOM 673 O O . ILE A 1 84 ? 7.912 -4.279 -4.457 1.00 90.00 84 ILE A O 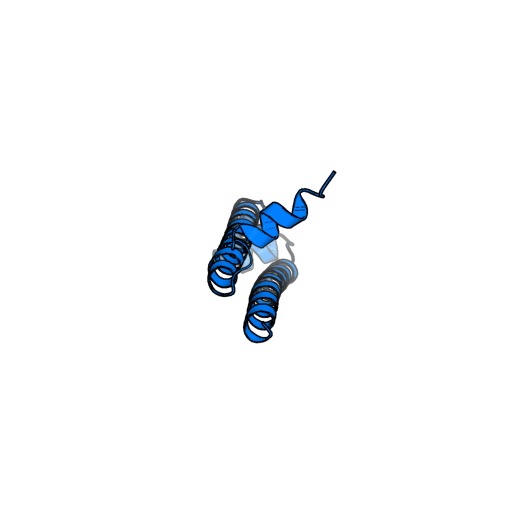1
ATOM 677 N N . GLY A 1 85 ? 7.287 -3.007 -2.713 1.00 87.62 85 GLY A N 1
ATOM 678 C CA . GLY A 1 85 ? 8.294 -1.966 -2.946 1.00 87.62 85 GLY A CA 1
ATOM 679 C C . GLY A 1 85 ? 9.731 -2.493 -2.852 1.00 87.62 85 GLY A C 1
ATOM 680 O O . GLY A 1 85 ? 10.560 -2.198 -3.714 1.00 87.62 85 GLY A O 1
ATOM 681 N N . GLY A 1 86 ? 10.016 -3.327 -1.849 1.00 85.62 86 GLY A N 1
ATOM 682 C CA . GLY A 1 86 ? 11.324 -3.962 -1.675 1.00 85.62 86 GLY A CA 1
ATOM 683 C C . GLY A 1 86 ? 11.662 -4.960 -2.785 1.00 85.62 86 GLY A C 1
ATOM 684 O O . GLY A 1 86 ? 12.787 -4.964 -3.279 1.00 85.62 86 GLY A O 1
ATOM 685 N N . ALA A 1 87 ? 10.690 -5.765 -3.225 1.00 86.25 87 ALA A N 1
ATOM 686 C CA . ALA A 1 87 ? 10.873 -6.710 -4.326 1.00 86.25 87 ALA A CA 1
ATOM 687 C C . ALA A 1 87 ? 11.203 -5.999 -5.648 1.00 86.25 87 ALA A C 1
ATOM 689 O O . ALA A 1 87 ? 12.078 -6.453 -6.386 1.00 86.25 87 ALA A O 1
ATOM 690 N N . LEU A 1 88 ? 10.556 -4.859 -5.919 1.00 85.19 88 LEU A N 1
ATOM 691 C CA . LEU A 1 88 ? 10.896 -4.007 -7.059 1.00 85.19 88 LEU A CA 1
ATOM 692 C C . LEU A 1 88 ? 12.334 -3.487 -6.942 1.00 85.19 88 LEU A C 1
ATOM 694 O O . LEU A 1 88 ? 13.138 -3.685 -7.847 1.00 85.19 88 LEU A O 1
ATOM 698 N N . TRP A 1 89 ? 12.702 -2.892 -5.806 1.00 82.06 89 TRP A N 1
ATOM 699 C CA . TRP A 1 89 ? 14.058 -2.370 -5.605 1.00 82.06 89 TRP A CA 1
ATOM 700 C C . TRP A 1 89 ? 15.149 -3.449 -5.734 1.00 82.06 89 TRP A C 1
ATOM 702 O O . TRP A 1 89 ? 16.174 -3.220 -6.374 1.00 82.06 89 TRP A O 1
ATOM 712 N N . ALA A 1 90 ? 14.908 -4.650 -5.201 1.00 84.75 90 ALA A N 1
ATOM 713 C CA . ALA A 1 90 ? 15.817 -5.787 -5.338 1.00 84.75 90 ALA A CA 1
ATOM 714 C C . ALA A 1 90 ? 15.981 -6.250 -6.799 1.00 84.75 90 ALA A C 1
ATOM 716 O O . ALA A 1 90 ? 17.043 -6.743 -7.178 1.00 84.75 90 ALA A O 1
ATOM 717 N N . HIS A 1 91 ? 14.950 -6.089 -7.632 1.00 80.06 91 HIS A N 1
ATOM 718 C CA . HIS A 1 91 ? 15.052 -6.356 -9.063 1.00 80.06 91 HIS A CA 1
ATOM 719 C C . HIS A 1 91 ? 15.916 -5.304 -9.771 1.00 80.06 91 HIS A C 1
ATOM 721 O O . HIS A 1 91 ? 16.803 -5.678 -10.533 1.00 80.06 91 HIS A O 1
ATOM 727 N N . TYR A 1 92 ? 15.718 -4.019 -9.457 1.00 78.38 92 TYR A N 1
ATOM 728 C CA . TYR A 1 92 ? 16.518 -2.918 -10.008 1.00 78.38 92 TYR A CA 1
ATOM 729 C C . TYR A 1 92 ? 18.004 -3.031 -9.680 1.00 78.38 92 TYR A C 1
ATOM 731 O O . TYR A 1 92 ? 18.841 -2.747 -10.523 1.00 78.38 92 TYR A O 1
ATOM 739 N N . ILE A 1 93 ? 18.347 -3.433 -8.454 1.00 80.62 93 ILE A N 1
ATOM 740 C CA . ILE A 1 93 ? 19.755 -3.498 -8.045 1.00 80.62 93 ILE A CA 1
ATOM 741 C C . ILE A 1 93 ? 20.492 -4.717 -8.612 1.00 80.62 93 ILE A C 1
ATOM 743 O O . ILE A 1 93 ? 21.720 -4.754 -8.600 1.00 80.62 93 ILE A O 1
ATOM 747 N N . ARG A 1 94 ? 19.750 -5.735 -9.070 1.00 70.81 94 ARG A N 1
ATOM 748 C CA . ARG A 1 94 ? 20.308 -6.936 -9.704 1.00 70.81 94 ARG A CA 1
ATOM 749 C C . ARG A 1 94 ? 20.519 -6.763 -11.213 1.00 70.81 94 ARG A C 1
ATOM 751 O O . ARG A 1 94 ? 21.335 -7.497 -11.770 1.00 70.81 94 ARG A O 1
ATOM 758 N N . SER A 1 95 ? 19.760 -5.877 -11.859 1.00 55.09 95 SER A N 1
ATOM 759 C CA . SER A 1 95 ? 19.909 -5.531 -13.281 1.00 55.09 95 SER A CA 1
ATOM 760 C C . SER A 1 95 ? 21.015 -4.509 -13.498 1.00 55.09 95 SER A C 1
ATOM 762 O O . SER A 1 95 ? 21.774 -4.686 -14.472 1.00 55.09 95 SER A O 1
#

Mean predicted aligned error: 10.19 Å